Protein AF-A0AAI9GJ40-F1 (afdb_monomer)

Sequence (121 aa):
MARPLASLTIENFWNEDIKEMKYVCYQDTLPISSEIFYNIKQKQIIPNAHLFSLYTETNSFWKIKFTTVSGAHWFTPNRLKCDDFKEDNSQVTIGINGDAKTMYVAFPSSKSCSIQLVKSN

Foldseek 3Di:
DFFQKAFEKEFEQAPFWWQKKKKFKDFPHHTFDIDMDGGAGHGDIGTRPDIGGDDAPTFMWMWMWTAGPVGWIKIFPDTWTDGHHPVLSNYKYWYAHRVQQWIWIDRDPDDITIGHMDIDD

Structure (mmCIF, N/CA/C/O backbone):
data_AF-A0AAI9GJ40-F1
#
_entry.id   AF-A0AAI9GJ40-F1
#
loop_
_atom_site.group_PDB
_atom_site.id
_atom_site.type_symbol
_atom_site.label_atom_id
_atom_site.label_alt_id
_atom_site.label_comp_id
_atom_site.label_asym_id
_atom_site.label_entity_id
_atom_site.label_seq_id
_atom_site.pdbx_PDB_ins_code
_atom_site.Cartn_x
_atom_site.Cartn_y
_atom_site.Cartn_z
_atom_site.occupancy
_atom_site.B_iso_or_equiv
_atom_site.auth_seq_id
_atom_site.auth_comp_id
_atom_site.auth_asym_id
_atom_site.auth_atom_id
_atom_site.pdbx_PDB_model_num
ATOM 1 N N . MET A 1 1 ? 14.398 3.290 -23.123 1.00 51.28 1 MET A N 1
ATOM 2 C CA . MET A 1 1 ? 13.504 2.137 -22.869 1.00 51.28 1 MET A CA 1
ATOM 3 C C . MET A 1 1 ? 12.156 2.676 -22.411 1.00 51.28 1 MET A C 1
ATOM 5 O O . MET A 1 1 ? 12.146 3.575 -21.575 1.00 51.28 1 MET A O 1
ATOM 9 N N . ALA A 1 2 ? 11.051 2.218 -23.006 1.00 56.84 2 ALA A N 1
ATOM 10 C CA . ALA A 1 2 ? 9.702 2.621 -22.599 1.00 56.84 2 ALA A CA 1
ATOM 11 C C . ALA A 1 2 ? 9.389 2.071 -21.198 1.00 56.84 2 ALA A C 1
ATOM 13 O O . ALA A 1 2 ? 9.815 0.964 -20.870 1.00 56.84 2 ALA A O 1
ATOM 14 N N . ARG A 1 3 ? 8.691 2.850 -20.365 1.00 64.75 3 ARG A N 1
ATOM 15 C CA . ARG A 1 3 ? 8.237 2.390 -19.047 1.00 64.75 3 ARG A CA 1
ATOM 16 C C . ARG A 1 3 ? 7.026 1.473 -19.245 1.00 64.75 3 ARG A C 1
ATOM 18 O O . ARG A 1 3 ? 6.058 1.949 -19.842 1.00 64.75 3 ARG A O 1
ATOM 25 N N . PRO A 1 4 ? 7.047 0.209 -18.788 1.00 76.62 4 PRO A N 1
ATOM 26 C CA . PRO A 1 4 ? 5.837 -0.596 -18.795 1.00 76.62 4 PRO A CA 1
ATOM 27 C C . PRO A 1 4 ? 4.785 0.049 -17.882 1.00 76.62 4 PRO A C 1
ATOM 29 O O . PRO A 1 4 ? 5.104 0.736 -16.903 1.00 76.62 4 PRO A O 1
ATOM 32 N N . LEU A 1 5 ? 3.521 -0.105 -18.272 1.00 86.69 5 LEU A N 1
ATOM 33 C CA . LEU A 1 5 ? 2.390 0.410 -17.515 1.00 86.69 5 LEU A CA 1
ATOM 34 C C . LEU A 1 5 ? 2.078 -0.577 -16.391 1.00 86.69 5 LEU A C 1
ATOM 36 O O . LEU A 1 5 ? 1.682 -1.708 -16.658 1.00 86.69 5 LEU A O 1
ATOM 40 N N . ALA A 1 6 ? 2.264 -0.138 -15.153 1.00 89.69 6 ALA A N 1
ATOM 41 C CA . ALA A 1 6 ? 1.925 -0.887 -13.962 1.00 89.69 6 ALA A CA 1
ATOM 42 C C . ALA A 1 6 ? 0.492 -0.624 -13.512 1.00 89.69 6 ALA A C 1
ATOM 44 O O . ALA A 1 6 ? -0.001 0.502 -13.610 1.00 89.69 6 ALA A O 1
ATOM 45 N N . SER A 1 7 ? -0.143 -1.669 -12.984 1.00 93.38 7 SER A N 1
ATOM 46 C CA . SER A 1 7 ? -1.470 -1.617 -12.383 1.00 93.38 7 SER A CA 1
ATOM 47 C C . SER A 1 7 ? -1.396 -1.855 -10.884 1.00 93.38 7 SER A C 1
ATOM 49 O O . SER A 1 7 ? -0.869 -2.872 -10.430 1.00 93.38 7 SER A O 1
ATOM 51 N N . LEU A 1 8 ? -1.919 -0.897 -10.120 1.00 95.94 8 LEU A N 1
ATOM 52 C CA . LEU A 1 8 ? -1.947 -0.922 -8.666 1.00 95.94 8 LEU A CA 1
ATOM 53 C C . LEU A 1 8 ? -3.286 -1.444 -8.148 1.00 95.94 8 LEU A C 1
ATOM 55 O O . LEU A 1 8 ? -4.332 -0.871 -8.441 1.00 95.94 8 LEU A O 1
ATOM 59 N N . THR A 1 9 ? -3.238 -2.458 -7.295 1.00 97.75 9 THR A N 1
ATOM 60 C CA . THR A 1 9 ? -4.352 -2.920 -6.463 1.00 97.75 9 THR A CA 1
ATOM 61 C C . THR A 1 9 ? -4.190 -2.389 -5.042 1.00 97.75 9 THR A C 1
ATOM 63 O O . THR A 1 9 ? -3.083 -2.373 -4.502 1.00 97.75 9 THR A O 1
ATOM 66 N N . ILE A 1 10 ? -5.292 -1.954 -4.430 1.00 98.25 10 ILE A N 1
ATOM 67 C CA . ILE A 1 10 ? -5.323 -1.513 -3.032 1.00 98.25 10 ILE A CA 1
ATOM 68 C C . ILE A 1 10 ? -6.109 -2.501 -2.179 1.00 98.25 10 ILE A C 1
ATOM 70 O O . ILE A 1 10 ? -7.233 -2.851 -2.531 1.00 98.25 10 ILE A O 1
ATOM 74 N N . GLU A 1 11 ? -5.556 -2.882 -1.030 1.00 98.38 11 GLU A N 1
ATOM 75 C CA . GLU A 1 11 ? -6.204 -3.793 -0.085 1.00 98.38 11 GLU A CA 1
ATOM 76 C C . GLU A 1 11 ? -6.299 -3.183 1.314 1.00 98.38 11 GLU A C 1
ATOM 78 O O . GLU A 1 11 ? -5.301 -2.795 1.928 1.00 98.38 11 GLU A O 1
ATOM 83 N N . ASN A 1 12 ? -7.516 -3.124 1.852 1.00 98.44 12 ASN A N 1
ATOM 84 C CA . ASN A 1 12 ? -7.751 -2.689 3.220 1.00 98.44 12 ASN A CA 1
ATOM 85 C C . ASN A 1 12 ? -8.085 -3.882 4.122 1.00 98.44 12 ASN A C 1
ATOM 87 O O . ASN A 1 12 ? -9.253 -4.194 4.334 1.00 98.44 12 ASN A O 1
ATOM 91 N N . PHE A 1 13 ? -7.072 -4.500 4.727 1.00 98.19 13 PHE A N 1
ATOM 92 C CA . PHE A 1 13 ? -7.247 -5.430 5.850 1.00 98.19 13 PHE A CA 1
ATOM 93 C C . PHE A 1 13 ? -6.975 -4.748 7.194 1.00 98.19 13 PHE A C 1
ATOM 95 O O . PHE A 1 13 ? -6.551 -5.383 8.160 1.00 98.19 13 PHE A O 1
ATOM 102 N N . TRP A 1 14 ? -7.190 -3.434 7.264 1.00 97.69 14 TRP A N 1
ATOM 103 C CA . TRP A 1 14 ? -7.209 -2.719 8.526 1.00 97.69 14 TRP A CA 1
ATOM 104 C C . TRP A 1 14 ? -8.472 -3.065 9.318 1.00 97.69 14 TRP A C 1
ATOM 106 O O . TRP A 1 14 ? -9.490 -3.497 8.773 1.00 97.69 14 TRP A O 1
ATOM 116 N N . ASN A 1 15 ? -8.424 -2.844 10.627 1.00 96.81 15 ASN A N 1
ATOM 117 C CA . ASN A 1 15 ? -9.512 -3.221 11.530 1.00 96.81 15 ASN A CA 1
ATOM 118 C C . ASN A 1 15 ? -10.707 -2.240 11.503 1.00 96.81 15 ASN A C 1
ATOM 120 O O . ASN A 1 15 ? -11.593 -2.339 12.345 1.00 96.81 15 ASN A O 1
ATOM 124 N N . GLU A 1 16 ? -10.748 -1.325 10.528 1.00 97.62 16 GLU A N 1
ATOM 125 C CA . GLU A 1 16 ? -11.849 -0.394 10.256 1.00 97.62 16 GLU A CA 1
ATOM 126 C C . GLU A 1 16 ? -11.765 0.172 8.820 1.00 97.62 16 GLU A C 1
ATOM 128 O O . GLU A 1 16 ? -10.797 -0.062 8.088 1.00 97.62 16 GLU A O 1
ATOM 133 N N . ASP A 1 17 ? -12.786 0.931 8.417 1.00 98.44 17 ASP A N 1
ATOM 134 C CA . ASP A 1 17 ? -12.799 1.682 7.159 1.00 98.44 17 ASP A CA 1
ATOM 135 C C . ASP A 1 17 ? -11.689 2.751 7.130 1.00 98.44 17 ASP A C 1
ATOM 137 O O . ASP A 1 17 ? -11.401 3.432 8.124 1.00 98.44 17 ASP A O 1
ATOM 141 N N . ILE A 1 18 ? -11.111 2.964 5.949 1.00 98.50 18 ILE A N 1
ATOM 142 C CA . ILE A 1 18 ? -10.169 4.051 5.694 1.00 98.50 18 ILE A CA 1
ATOM 143 C C . ILE A 1 18 ? -10.901 5.212 5.034 1.00 98.50 18 ILE A C 1
ATOM 145 O O . ILE A 1 18 ? -11.467 5.083 3.947 1.00 98.50 18 ILE A O 1
ATOM 149 N N . LYS A 1 19 ? -10.851 6.378 5.680 1.00 98.44 19 LYS A N 1
ATOM 150 C CA . LYS A 1 19 ? -11.413 7.620 5.147 1.00 98.44 19 LYS A CA 1
ATOM 151 C C . LYS A 1 19 ? -10.619 8.095 3.933 1.00 98.44 19 LYS A C 1
ATOM 153 O O . LYS A 1 19 ? -11.205 8.417 2.903 1.00 98.44 19 LYS A O 1
ATOM 158 N N . GLU A 1 20 ? -9.296 8.113 4.056 1.00 98.31 20 GLU A N 1
ATOM 159 C CA . GLU A 1 20 ? -8.374 8.473 2.979 1.00 98.31 20 GLU A CA 1
ATOM 160 C C . GLU A 1 20 ? -7.039 7.736 3.123 1.00 98.31 20 GLU A C 1
ATOM 162 O O . GLU A 1 20 ? -6.533 7.570 4.232 1.00 98.31 20 GLU A O 1
ATOM 167 N N . MET A 1 21 ? -6.442 7.330 2.005 1.00 98.31 21 MET A N 1
ATOM 168 C CA . MET A 1 21 ? -5.088 6.791 1.937 1.00 98.31 21 MET A CA 1
ATOM 169 C C . MET A 1 21 ? -4.338 7.442 0.784 1.00 98.31 21 MET A C 1
ATOM 171 O O . MET A 1 21 ? -4.770 7.368 -0.361 1.00 98.31 21 MET A O 1
ATOM 175 N N . LYS A 1 22 ? -3.17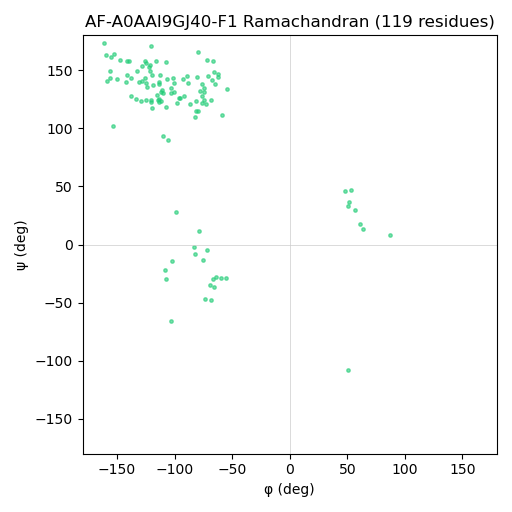4 8.020 1.074 1.00 98.31 22 LYS A N 1
ATOM 176 C CA . LYS A 1 22 ? -2.218 8.460 0.060 1.00 98.31 22 LYS A CA 1
ATOM 177 C C . LYS A 1 22 ? -1.079 7.464 -0.029 1.00 98.31 22 LYS A C 1
ATOM 179 O O . LYS A 1 22 ? -0.443 7.184 0.989 1.00 98.31 22 LYS A O 1
ATOM 184 N N . TYR A 1 23 ? -0.752 7.036 -1.242 1.00 97.50 23 TYR A N 1
ATOM 185 C CA . TYR A 1 23 ? 0.505 6.346 -1.512 1.00 97.50 23 TYR A CA 1
ATOM 186 C C . TYR A 1 23 ? 1.473 7.240 -2.290 1.00 97.50 23 TYR A C 1
ATOM 188 O O . TYR A 1 23 ? 1.074 8.193 -2.962 1.00 97.50 23 TYR A O 1
ATOM 196 N N . VAL A 1 24 ? 2.762 6.931 -2.182 1.00 97.62 24 VAL A N 1
ATOM 197 C CA . VAL A 1 24 ? 3.815 7.464 -3.046 1.00 97.62 24 VAL A CA 1
ATOM 198 C C . VAL A 1 24 ? 4.766 6.327 -3.403 1.00 97.62 24 VAL A C 1
ATOM 200 O O . VAL A 1 24 ? 5.272 5.639 -2.512 1.00 97.62 24 VAL A O 1
ATOM 203 N N . CYS A 1 25 ? 5.007 6.154 -4.698 1.00 95.19 25 CYS A N 1
ATOM 204 C CA . CYS A 1 25 ? 6.029 5.273 -5.244 1.00 95.19 25 CYS A CA 1
ATOM 205 C C . CYS A 1 25 ? 7.221 6.113 -5.717 1.00 95.19 25 CYS A C 1
ATOM 207 O O . CYS A 1 25 ? 7.055 7.143 -6.380 1.00 95.19 25 CYS A O 1
ATOM 209 N N . TYR A 1 26 ? 8.424 5.667 -5.377 1.00 94.12 26 TYR A N 1
ATOM 210 C CA . TYR A 1 26 ? 9.685 6.261 -5.794 1.00 94.12 26 TYR A CA 1
ATOM 211 C C . TYR A 1 26 ? 10.499 5.243 -6.580 1.00 94.12 26 TYR A C 1
ATOM 213 O O . TYR A 1 26 ? 10.505 4.065 -6.228 1.00 94.12 26 TYR A O 1
ATOM 221 N N . GLN A 1 27 ? 11.252 5.719 -7.566 1.00 91.06 27 GLN A N 1
ATOM 222 C CA . GLN A 1 27 ? 12.356 4.969 -8.154 1.00 91.06 27 GLN A CA 1
ATOM 223 C C . GLN A 1 27 ? 13.655 5.678 -7.825 1.00 91.06 27 GLN A C 1
ATOM 225 O O . GLN A 1 27 ? 13.799 6.880 -8.065 1.00 91.06 27 GLN A O 1
ATOM 230 N N . ASP A 1 28 ? 14.548 4.939 -7.177 1.00 89.25 28 ASP A N 1
ATOM 231 C CA . ASP A 1 28 ? 15.685 5.484 -6.452 1.00 89.25 28 ASP A CA 1
ATOM 232 C C . ASP A 1 28 ? 15.232 6.595 -5.484 1.00 89.25 28 ASP A C 1
ATOM 234 O O . ASP A 1 28 ? 14.583 6.340 -4.464 1.00 89.25 28 ASP A O 1
ATOM 238 N N . THR A 1 29 ? 15.535 7.854 -5.797 1.00 87.56 29 THR A N 1
ATOM 239 C CA . THR A 1 29 ? 15.167 9.007 -4.968 1.00 87.56 29 THR A CA 1
ATOM 240 C C . THR A 1 29 ? 13.962 9.783 -5.497 1.00 87.56 29 THR A C 1
ATOM 242 O O . THR A 1 29 ? 13.383 10.566 -4.736 1.00 87.56 29 THR A O 1
ATOM 245 N N . LEU A 1 30 ? 13.552 9.545 -6.747 1.00 90.62 30 LEU A N 1
ATOM 246 C CA . LEU A 1 30 ? 12.563 10.346 -7.465 1.00 90.62 30 LEU A CA 1
ATOM 247 C C . LEU A 1 30 ? 11.146 9.787 -7.275 1.00 90.62 30 LEU A C 1
ATOM 249 O O . LEU A 1 30 ? 10.930 8.603 -7.530 1.00 90.62 30 LEU A O 1
ATOM 253 N N . PRO A 1 31 ? 10.161 10.605 -6.856 1.00 93.88 31 PRO A N 1
ATOM 254 C CA . PRO A 1 31 ? 8.767 10.182 -6.848 1.00 93.88 31 PRO A CA 1
ATOM 255 C C . PRO A 1 31 ? 8.285 10.017 -8.292 1.00 93.88 31 PRO A C 1
ATOM 257 O O . PRO A 1 31 ? 8.371 10.950 -9.088 1.00 93.88 31 PRO A O 1
ATOM 260 N N . ILE A 1 32 ? 7.780 8.832 -8.623 1.00 93.12 32 ILE A N 1
ATOM 261 C CA . ILE A 1 32 ? 7.289 8.514 -9.971 1.00 93.12 32 ILE A CA 1
ATOM 262 C C . ILE A 1 32 ? 5.768 8.409 -10.040 1.00 93.12 32 ILE A C 1
ATOM 264 O O . ILE A 1 32 ? 5.206 8.553 -11.121 1.00 93.12 32 ILE A O 1
ATOM 268 N N . SER A 1 33 ? 5.110 8.160 -8.905 1.00 95.00 33 SER A N 1
ATOM 269 C CA . SER A 1 33 ? 3.656 8.081 -8.835 1.00 95.00 33 SER A CA 1
ATOM 270 C C . SER A 1 33 ? 3.132 8.366 -7.431 1.00 95.00 33 SER A C 1
ATOM 272 O O . SER A 1 33 ? 3.793 8.075 -6.429 1.00 95.00 33 SER A O 1
ATOM 274 N N . SER A 1 34 ? 1.933 8.934 -7.360 1.00 96.50 34 SER A N 1
ATOM 275 C CA . SER A 1 34 ? 1.184 9.122 -6.123 1.00 96.50 34 SER A CA 1
ATOM 276 C C . SER A 1 34 ? -0.296 9.295 -6.426 1.00 96.50 34 SER A C 1
ATOM 278 O O . SER A 1 34 ? -0.631 10.036 -7.344 1.00 96.50 34 SER A O 1
ATOM 280 N N . GLU A 1 35 ? -1.154 8.715 -5.596 1.00 97.69 35 GLU A N 1
ATOM 281 C CA . GLU A 1 35 ? -2.608 8.893 -5.668 1.00 97.69 35 GLU A CA 1
ATOM 282 C C . GLU A 1 35 ? -3.196 8.970 -4.260 1.00 97.69 35 GLU A C 1
ATOM 284 O O . GLU A 1 35 ? -2.581 8.488 -3.295 1.00 97.69 35 GLU A O 1
ATOM 289 N N . ILE A 1 36 ? -4.385 9.564 -4.151 1.00 98.12 36 ILE A N 1
ATOM 290 C CA . ILE A 1 36 ? -5.204 9.527 -2.940 1.00 98.12 36 ILE A CA 1
ATOM 291 C C . ILE A 1 36 ? -6.478 8.729 -3.216 1.00 98.12 36 ILE A C 1
ATOM 293 O O . ILE A 1 36 ? -7.251 9.044 -4.114 1.00 98.12 36 ILE A O 1
ATOM 297 N N . PHE A 1 37 ? -6.716 7.719 -2.389 1.00 98.12 37 PHE A N 1
ATOM 298 C CA . PHE A 1 37 ? -7.920 6.900 -2.408 1.00 98.12 37 PHE A CA 1
ATOM 299 C C . PHE A 1 37 ? -8.801 7.251 -1.215 1.00 98.12 37 PHE A C 1
ATOM 301 O O . PHE A 1 37 ? -8.291 7.488 -0.120 1.00 98.12 37 PHE A O 1
ATOM 308 N N . TYR A 1 38 ? -10.117 7.250 -1.410 1.00 98.19 38 TYR A N 1
ATOM 309 C CA . TYR A 1 38 ? -11.093 7.639 -0.392 1.00 98.19 38 TYR A CA 1
ATOM 310 C C . TYR A 1 38 ? -12.078 6.510 -0.105 1.00 98.19 38 TYR A C 1
ATOM 31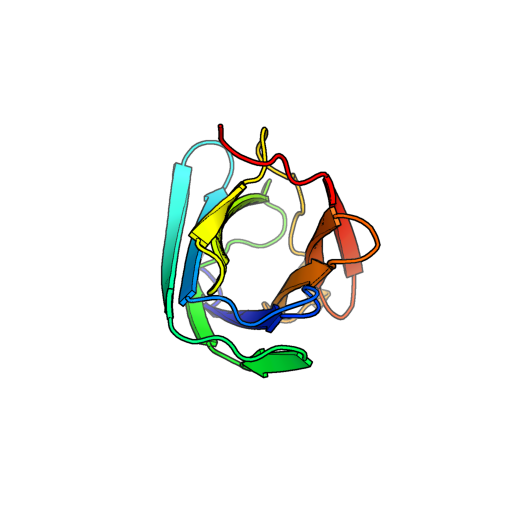2 O O . TYR A 1 38 ? -12.397 5.725 -0.995 1.00 98.19 38 TYR A O 1
ATOM 320 N N . ASN A 1 39 ? -12.613 6.491 1.117 1.00 97.94 39 ASN A N 1
ATOM 321 C CA . ASN A 1 39 ? -13.718 5.619 1.531 1.00 97.94 39 ASN A CA 1
ATOM 322 C C . ASN A 1 39 ? -13.473 4.124 1.250 1.00 97.94 39 ASN A C 1
ATOM 324 O O . ASN A 1 39 ? -14.348 3.432 0.727 1.00 97.94 39 ASN A O 1
ATOM 328 N N . ILE A 1 40 ? -12.287 3.627 1.604 1.00 98.38 40 ILE A N 1
ATOM 329 C CA . ILE A 1 40 ? -11.898 2.231 1.388 1.00 98.38 40 ILE A CA 1
ATOM 330 C C . ILE A 1 40 ? -12.466 1.392 2.532 1.00 98.38 40 ILE A C 1
ATOM 332 O O . ILE A 1 40 ? -12.028 1.504 3.679 1.00 98.38 40 ILE A O 1
ATOM 336 N N . LYS A 1 41 ? -13.456 0.557 2.234 1.00 98.50 41 LYS A N 1
ATOM 337 C CA . LYS A 1 41 ? -14.151 -0.267 3.225 1.00 98.50 41 LYS A CA 1
ATOM 338 C C . LYS A 1 41 ? -13.232 -1.308 3.841 1.00 98.50 41 LYS A C 1
ATOM 340 O O . LYS A 1 41 ? -12.299 -1.786 3.197 1.00 98.50 41 LYS A O 1
ATOM 345 N N . GLN A 1 42 ? -13.482 -1.655 5.098 1.00 98.19 42 GLN A N 1
ATOM 346 C CA . GLN A 1 42 ? -12.810 -2.779 5.736 1.00 98.19 42 GLN A CA 1
ATOM 347 C C . GLN A 1 42 ? -12.990 -4.046 4.883 1.00 98.19 42 GLN A C 1
ATOM 349 O O . GLN A 1 42 ? -14.097 -4.352 4.440 1.00 98.19 42 GLN A O 1
ATOM 354 N N . LYS A 1 43 ? -11.896 -4.787 4.670 1.00 97.88 43 LYS A N 1
ATOM 355 C CA . LYS A 1 43 ? -11.784 -5.971 3.795 1.00 97.88 43 LYS A CA 1
ATOM 356 C C . LYS A 1 43 ? -12.027 -5.693 2.305 1.00 97.88 43 LYS A C 1
ATOM 358 O O . LYS A 1 43 ? -12.203 -6.635 1.536 1.00 97.88 43 LYS A O 1
ATOM 363 N N . GLN A 1 44 ? -12.038 -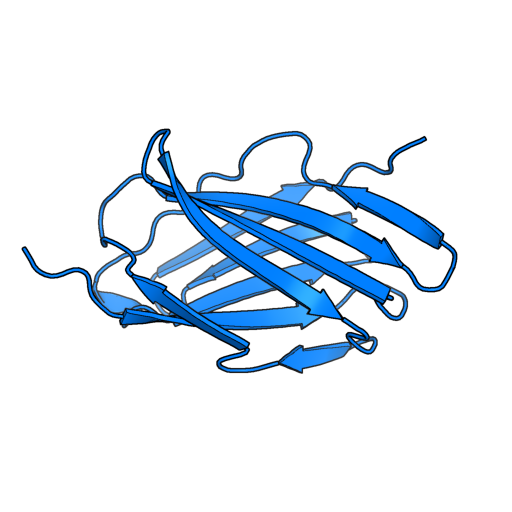4.431 1.877 1.00 98.31 44 GLN A N 1
ATOM 364 C CA . GLN A 1 44 ? -12.162 -4.094 0.462 1.00 98.31 44 GLN A CA 1
ATOM 365 C C . GLN A 1 44 ? -10.845 -4.318 -0.279 1.00 98.31 44 GLN A C 1
ATOM 367 O O . GLN A 1 44 ? -9.777 -3.920 0.189 1.00 98.31 44 GLN A O 1
ATOM 372 N N . ILE A 1 45 ? -10.968 -4.881 -1.478 1.00 98.19 45 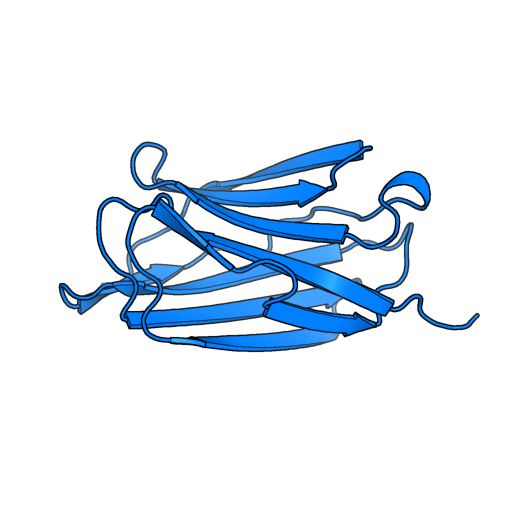ILE A N 1
ATOM 373 C CA . ILE A 1 45 ? -9.916 -4.968 -2.488 1.00 98.19 45 ILE A CA 1
ATOM 374 C C . ILE A 1 45 ? -10.369 -4.113 -3.674 1.00 98.19 45 ILE A C 1
ATOM 376 O O . ILE A 1 45 ? -11.468 -4.306 -4.196 1.00 98.19 45 ILE A O 1
ATOM 380 N N . ILE A 1 46 ? -9.547 -3.147 -4.078 1.00 97.75 46 ILE A N 1
ATOM 381 C CA . ILE A 1 46 ? -9.782 -2.278 -5.236 1.00 97.75 46 ILE A CA 1
ATOM 382 C C . ILE A 1 46 ? -8.768 -2.673 -6.315 1.00 97.75 46 ILE A C 1
ATOM 384 O O . ILE A 1 46 ? -7.633 -2.189 -6.284 1.00 97.75 46 ILE A O 1
ATOM 388 N N . PRO A 1 47 ? -9.130 -3.573 -7.243 1.00 96.56 47 PRO A N 1
ATOM 389 C CA . PRO A 1 47 ? -8.238 -3.970 -8.324 1.00 96.56 47 PRO A CA 1
ATOM 390 C C . PRO A 1 47 ? -8.073 -2.830 -9.330 1.00 96.56 47 PRO A C 1
ATOM 392 O O . PRO A 1 47 ? -9.029 -2.108 -9.612 1.00 96.56 47 PRO A O 1
ATOM 395 N N . ASN A 1 48 ? -6.878 -2.700 -9.912 1.00 94.81 48 ASN A N 1
ATOM 396 C CA . ASN A 1 48 ? -6.566 -1.684 -10.929 1.00 94.81 48 ASN A CA 1
ATOM 397 C C . ASN A 1 48 ? -6.952 -0.252 -10.506 1.00 94.81 48 ASN A C 1
ATOM 399 O O . ASN A 1 48 ? -7.414 0.550 -11.316 1.00 94.81 48 ASN A O 1
ATOM 403 N N . ALA A 1 49 ? -6.777 0.063 -9.222 1.00 96.12 49 ALA A N 1
ATOM 404 C CA . ALA A 1 49 ? -7.116 1.345 -8.622 1.00 96.12 49 ALA A CA 1
ATOM 405 C C . ALA A 1 49 ? -6.361 2.519 -9.264 1.00 96.12 49 ALA A C 1
ATOM 407 O O . ALA A 1 49 ? -6.853 3.645 -9.254 1.00 96.12 49 ALA A O 1
ATOM 408 N N . HIS A 1 50 ? -5.162 2.274 -9.800 1.00 95.88 50 HIS A N 1
ATOM 409 C CA . HIS A 1 50 ? -4.361 3.294 -10.467 1.00 95.88 50 HIS A CA 1
ATOM 410 C C . HIS A 1 50 ? -3.376 2.674 -11.467 1.00 95.88 50 HIS A C 1
ATOM 412 O O . HIS A 1 50 ? -2.791 1.624 -11.198 1.00 95.88 50 HIS A O 1
ATOM 418 N N . LEU A 1 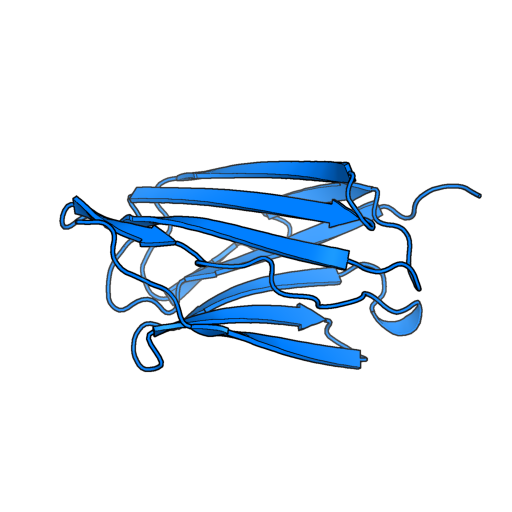51 ? -3.163 3.351 -12.599 1.00 94.00 51 LEU A N 1
ATOM 419 C CA . LEU A 1 51 ? -2.200 2.966 -13.632 1.00 94.00 51 LEU A CA 1
ATOM 420 C C . LEU A 1 51 ? -1.055 3.977 -13.677 1.00 94.00 51 LEU A C 1
ATOM 422 O O . LEU A 1 51 ? -1.297 5.180 -13.746 1.00 94.00 51 LEU A O 1
ATOM 426 N N . PHE A 1 52 ? 0.189 3.506 -13.671 1.00 92.75 52 PHE A N 1
ATOM 427 C CA . PHE A 1 52 ? 1.360 4.384 -13.691 1.00 92.75 52 PHE A CA 1
ATOM 428 C C . PHE A 1 52 ? 2.567 3.706 -14.326 1.00 92.75 52 PHE A C 1
ATOM 430 O O . PHE A 1 52 ? 2.612 2.498 -14.507 1.00 92.75 52 PHE A O 1
ATOM 437 N N . SER A 1 53 ? 3.565 4.493 -14.702 1.00 89.12 53 SER A N 1
ATOM 438 C CA . SER A 1 53 ? 4.777 3.980 -15.331 1.00 89.12 53 SER A CA 1
ATOM 439 C C . SER A 1 53 ? 5.822 3.558 -14.295 1.00 89.12 53 SER A C 1
ATOM 441 O O . SER A 1 53 ? 6.293 4.410 -13.542 1.00 89.12 53 SER A O 1
ATOM 443 N N . LEU A 1 54 ? 6.240 2.289 -14.312 1.00 83.75 54 LEU A N 1
ATOM 444 C CA . LEU A 1 54 ? 7.214 1.715 -13.373 1.00 83.75 54 LEU A CA 1
ATOM 445 C C . LEU A 1 54 ? 8.325 0.983 -14.140 1.00 83.75 54 LEU A C 1
ATOM 447 O O . LEU A 1 54 ? 8.042 0.093 -14.931 1.00 83.75 54 LEU A O 1
ATOM 451 N N . TYR A 1 55 ? 9.596 1.343 -13.939 1.00 79.88 55 TYR A N 1
ATOM 452 C CA . TYR A 1 55 ? 10.708 0.528 -14.459 1.00 79.88 55 TYR A CA 1
ATOM 453 C C . TYR A 1 55 ? 10.932 -0.728 -13.606 1.00 79.88 55 TYR A C 1
ATOM 455 O O . TYR A 1 55 ? 11.144 -0.628 -12.400 1.00 79.88 55 TYR A O 1
ATOM 463 N N . THR A 1 56 ? 10.974 -1.892 -14.249 1.00 77.62 56 THR A N 1
ATOM 464 C CA . THR A 1 56 ? 11.419 -3.148 -13.628 1.00 77.62 56 THR A CA 1
ATOM 465 C C . THR A 1 56 ? 12.907 -3.087 -13.278 1.00 77.62 56 THR A C 1
ATOM 467 O O . THR A 1 56 ? 13.653 -2.327 -13.901 1.00 77.62 56 THR A O 1
ATOM 470 N N . GLU A 1 57 ? 13.360 -3.918 -12.334 1.00 73.50 57 GLU A N 1
ATOM 471 C CA . GLU A 1 57 ? 14.791 -4.084 -11.994 1.00 73.50 57 GLU A CA 1
ATOM 472 C C . GLU A 1 57 ? 15.472 -2.790 -11.492 1.00 73.50 57 GLU A C 1
ATOM 474 O O . GLU A 1 57 ? 16.695 -2.680 -11.457 1.00 73.50 57 GLU A O 1
ATOM 479 N N . THR A 1 58 ? 14.675 -1.802 -11.075 1.00 79.62 58 THR A N 1
ATOM 480 C CA . THR A 1 58 ? 15.126 -0.538 -10.476 1.00 79.62 58 THR A CA 1
ATOM 481 C C . THR A 1 58 ? 14.694 -0.491 -9.014 1.00 79.62 58 THR A C 1
ATOM 483 O O . THR A 1 58 ? 13.614 -0.989 -8.678 1.00 79.62 58 THR A O 1
ATOM 486 N N . ASN A 1 59 ? 15.501 0.129 -8.142 1.00 88.56 59 ASN A N 1
ATOM 487 C CA . ASN A 1 59 ? 15.152 0.245 -6.727 1.00 88.56 59 ASN A CA 1
ATOM 488 C C . ASN A 1 59 ? 13.826 0.992 -6.582 1.00 88.56 59 ASN A C 1
ATOM 490 O O . ASN A 1 59 ? 13.756 2.193 -6.853 1.00 88.56 59 ASN A O 1
ATOM 494 N N . SER A 1 60 ? 12.790 0.289 -6.144 1.00 91.56 60 SER A N 1
ATOM 495 C CA . SER A 1 60 ? 11.456 0.852 -5.992 1.00 91.56 60 SER A CA 1
ATOM 496 C C . SER A 1 60 ? 11.134 0.966 -4.516 1.00 91.56 60 SER A C 1
ATOM 498 O O . SER A 1 60 ? 11.327 0.035 -3.731 1.00 91.56 60 SER A O 1
ATOM 500 N N . PHE A 1 61 ? 10.667 2.143 -4.124 1.00 95.31 61 PHE A N 1
ATOM 501 C CA . PHE A 1 61 ? 10.366 2.441 -2.740 1.00 95.31 61 PHE A CA 1
ATOM 502 C C . PHE A 1 61 ? 8.946 2.941 -2.577 1.00 95.31 61 PHE A C 1
ATOM 504 O O . PHE A 1 61 ? 8.450 3.734 -3.372 1.00 95.31 61 PHE A O 1
ATOM 511 N N . TRP A 1 62 ? 8.324 2.542 -1.479 1.00 96.06 62 TRP A N 1
ATOM 512 C CA . TRP A 1 62 ? 6.905 2.743 -1.259 1.00 96.06 62 TRP A CA 1
ATOM 513 C C . TRP A 1 62 ? 6.664 3.400 0.087 1.00 96.06 62 TRP A C 1
ATOM 515 O O . TRP A 1 62 ? 7.334 3.114 1.084 1.00 96.06 62 TRP A O 1
ATOM 525 N N . LYS A 1 63 ? 5.705 4.318 0.109 1.00 97.69 63 LYS A N 1
ATOM 526 C CA . LYS A 1 63 ? 5.290 5.023 1.314 1.00 97.69 63 LYS A CA 1
ATOM 527 C C . LYS A 1 63 ? 3.790 5.222 1.289 1.00 97.69 63 LYS A C 1
ATOM 529 O O . LYS A 1 63 ? 3.243 5.589 0.252 1.00 97.69 63 LYS A O 1
ATOM 534 N N . ILE A 1 64 ? 3.152 5.051 2.441 1.00 98.19 64 ILE A N 1
ATOM 535 C CA . ILE A 1 64 ? 1.753 5.433 2.622 1.00 98.19 64 ILE A CA 1
ATOM 536 C C . ILE A 1 64 ? 1.574 6.357 3.819 1.00 98.19 64 ILE A C 1
ATOM 538 O O . ILE A 1 64 ? 2.380 6.373 4.755 1.00 98.19 64 ILE A O 1
ATOM 542 N N . LYS A 1 65 ? 0.476 7.102 3.780 1.00 98.31 65 LYS A N 1
ATOM 543 C CA . LYS A 1 65 ? -0.183 7.684 4.946 1.00 98.31 65 LYS A CA 1
ATOM 544 C C . LYS A 1 65 ? -1.689 7.506 4.788 1.00 98.31 65 LYS A C 1
ATOM 546 O O . LYS A 1 65 ? -2.188 7.616 3.669 1.00 98.31 65 LYS A O 1
ATOM 551 N N . PHE A 1 66 ? -2.406 7.252 5.869 1.00 98.50 66 PHE A N 1
ATOM 552 C CA . PHE A 1 66 ? -3.855 7.121 5.827 1.00 98.50 66 PHE A CA 1
ATOM 553 C C . PHE A 1 66 ? -4.519 7.613 7.105 1.00 98.50 66 PHE A C 1
ATOM 555 O O . PHE A 1 66 ? -3.895 7.693 8.164 1.00 98.50 66 PHE A O 1
ATOM 562 N N . THR A 1 67 ? -5.799 7.933 6.971 1.00 98.56 67 THR A N 1
ATOM 563 C CA . THR A 1 67 ? -6.680 8.372 8.047 1.00 98.56 67 THR A CA 1
ATOM 564 C C . THR A 1 67 ? -7.841 7.393 8.126 1.00 98.56 67 THR A C 1
ATOM 566 O O . THR A 1 67 ? -8.528 7.160 7.129 1.00 98.56 67 THR A O 1
ATOM 569 N N . THR A 1 68 ? -8.066 6.804 9.293 1.00 98.19 68 THR A N 1
ATOM 570 C CA . THR A 1 68 ? -9.199 5.904 9.515 1.00 98.19 68 THR A CA 1
ATOM 571 C C . THR A 1 68 ? -10.492 6.680 9.767 1.00 98.19 68 THR A C 1
ATOM 573 O O . THR A 1 68 ? -10.467 7.888 10.018 1.00 98.19 68 THR A O 1
ATOM 576 N N . VAL A 1 69 ? -11.644 6.009 9.699 1.00 97.62 69 VAL A N 1
ATOM 577 C CA . VAL A 1 69 ? -12.939 6.651 9.998 1.00 97.62 69 VAL A CA 1
ATOM 578 C C . VAL A 1 69 ? -13.061 7.113 11.451 1.00 97.62 69 VAL A C 1
ATOM 580 O O . VAL A 1 69 ? -13.722 8.120 11.698 1.00 97.62 69 VAL A O 1
ATOM 583 N N . SER A 1 70 ? -12.371 6.461 12.393 1.00 96.94 70 SER A N 1
ATOM 584 C CA . SER A 1 70 ? -12.247 6.933 13.781 1.00 96.94 70 SER A CA 1
ATOM 585 C C . SER A 1 70 ? -11.341 8.164 13.946 1.00 96.94 70 SER A C 1
ATOM 587 O O . SER A 1 70 ? -11.244 8.718 15.040 1.00 96.94 70 SER A O 1
ATOM 589 N N . GLY A 1 71 ? -10.686 8.614 12.871 1.00 97.38 71 GLY A N 1
ATOM 590 C CA . GLY A 1 71 ? -9.781 9.764 12.865 1.00 97.38 71 GLY A CA 1
ATOM 591 C C . GLY A 1 71 ? -8.336 9.426 13.232 1.00 97.38 71 GLY A C 1
ATOM 592 O O . GLY A 1 71 ? -7.526 10.335 13.391 1.00 97.38 71 GLY A O 1
ATOM 593 N N . ALA A 1 72 ? -7.972 8.146 13.363 1.00 97.12 72 ALA A N 1
ATOM 594 C CA . ALA A 1 72 ? -6.587 7.770 13.616 1.00 97.12 72 ALA A CA 1
ATOM 595 C C . ALA A 1 72 ? -5.735 7.934 12.350 1.00 97.12 72 ALA A C 1
ATOM 597 O O . ALA A 1 72 ? -6.074 7.427 11.280 1.00 97.12 72 ALA A O 1
ATOM 598 N N . HIS A 1 73 ? -4.591 8.598 12.490 1.00 97.94 73 HIS A N 1
ATOM 599 C CA . HIS A 1 73 ? -3.636 8.799 11.406 1.00 97.94 73 HIS A CA 1
ATOM 600 C C . HIS A 1 73 ? -2.476 7.812 11.513 1.00 97.94 73 HIS A C 1
ATOM 602 O O . HIS A 1 73 ? -1.857 7.687 12.570 1.00 97.94 73 HIS A O 1
ATOM 608 N N . TRP A 1 74 ? -2.151 7.149 10.409 1.00 98.25 74 TRP A N 1
ATOM 609 C CA . TRP A 1 74 ? -1.089 6.149 10.326 1.00 98.25 74 TRP A CA 1
ATOM 610 C C . TRP A 1 74 ? -0.212 6.393 9.105 1.00 98.25 74 TRP A C 1
ATOM 612 O O . TRP A 1 74 ? -0.672 6.898 8.080 1.00 98.25 74 TRP A O 1
ATOM 622 N N . PHE A 1 75 ? 1.067 6.040 9.197 1.00 98.19 75 PHE A N 1
ATOM 623 C CA . PHE A 1 75 ? 2.020 6.232 8.108 1.00 98.19 75 PHE A CA 1
ATOM 624 C C . PHE A 1 75 ? 3.191 5.255 8.194 1.00 98.19 75 PHE A C 1
ATOM 626 O O . PHE A 1 75 ? 3.479 4.701 9.256 1.00 98.19 75 PHE A O 1
ATOM 633 N N . THR A 1 76 ? 3.903 5.066 7.079 1.00 97.56 76 THR A N 1
ATOM 634 C CA . THR A 1 76 ? 5.192 4.362 7.111 1.00 97.56 76 THR A CA 1
ATOM 635 C C . THR A 1 76 ? 6.295 5.336 7.547 1.00 97.56 76 THR A C 1
ATOM 637 O O . THR A 1 76 ? 6.474 6.387 6.911 1.00 97.56 76 THR A O 1
ATOM 640 N N . PRO A 1 77 ? 7.058 5.032 8.617 1.00 95.75 77 PRO A N 1
ATOM 641 C CA . PRO A 1 77 ? 8.073 5.947 9.142 1.00 95.75 77 PRO A CA 1
ATOM 642 C C . PRO A 1 77 ? 9.213 6.151 8.140 1.00 95.75 77 PRO A C 1
ATOM 644 O O . PRO A 1 77 ? 9.691 7.267 7.951 1.00 95.75 77 PRO A O 1
ATOM 647 N N . ASN A 1 78 ? 9.566 5.081 7.426 1.00 94.88 78 ASN A N 1
ATOM 648 C CA . ASN A 1 78 ? 10.565 5.064 6.369 1.00 94.88 78 ASN A CA 1
ATOM 649 C C . ASN A 1 78 ? 9.947 4.619 5.037 1.00 94.88 78 ASN A C 1
ATOM 651 O O . ASN A 1 78 ? 8.793 4.187 4.963 1.00 94.88 78 ASN A O 1
ATOM 655 N N . ARG A 1 79 ? 10.735 4.751 3.969 1.00 94.81 79 ARG A N 1
ATOM 656 C CA . ARG A 1 79 ? 10.421 4.201 2.651 1.00 94.81 79 ARG A CA 1
ATOM 657 C C . ARG A 1 79 ? 10.642 2.683 2.673 1.00 94.81 79 ARG A C 1
ATOM 659 O O . ARG A 1 79 ? 11.740 2.242 3.001 1.00 94.81 79 ARG A O 1
ATOM 666 N N . LEU A 1 80 ? 9.628 1.900 2.314 1.00 95.75 80 LEU A N 1
ATOM 667 C CA . LEU A 1 80 ? 9.758 0.453 2.148 1.00 95.75 80 LEU A CA 1
ATOM 668 C C . LEU A 1 80 ? 10.391 0.162 0.788 1.00 95.75 80 LEU A C 1
ATOM 670 O O . LEU A 1 80 ? 9.770 0.445 -0.233 1.00 95.75 80 LEU A O 1
ATOM 674 N N . LYS A 1 81 ? 11.599 -0.404 0.761 1.00 94.62 81 LYS A N 1
ATOM 675 C CA . LYS A 1 81 ? 12.189 -0.920 -0.480 1.00 94.62 81 LYS A CA 1
ATOM 676 C C . LYS A 1 81 ? 11.470 -2.210 -0.885 1.00 94.62 81 LYS A C 1
ATOM 678 O O . LYS A 1 81 ? 11.472 -3.166 -0.114 1.00 94.62 81 LYS A O 1
ATOM 683 N N . CYS A 1 82 ? 10.871 -2.234 -2.072 1.00 91.69 82 CYS A N 1
ATOM 684 C CA . CYS A 1 82 ? 10.284 -3.432 -2.663 1.00 91.69 82 CYS A CA 1
ATOM 685 C C . CYS A 1 82 ? 10.285 -3.315 -4.191 1.00 91.69 82 CYS A C 1
ATOM 687 O O . CYS A 1 82 ? 9.478 -2.583 -4.763 1.00 91.69 82 CYS A O 1
ATOM 689 N N . ASP A 1 83 ? 11.232 -4.000 -4.828 1.00 86.56 83 ASP A N 1
ATOM 690 C CA . ASP A 1 83 ? 11.509 -3.844 -6.263 1.00 86.56 83 ASP A CA 1
ATOM 691 C C . ASP A 1 83 ? 10.654 -4.776 -7.128 1.00 86.56 83 ASP A C 1
ATOM 693 O O . ASP A 1 83 ? 10.519 -5.945 -6.788 1.00 86.56 83 ASP A O 1
ATOM 697 N N . ASP A 1 84 ? 10.152 -4.277 -8.253 1.00 76.00 84 ASP A N 1
ATOM 698 C CA . ASP A 1 84 ? 9.406 -5.058 -9.248 1.00 76.00 84 ASP A CA 1
ATOM 699 C C . ASP A 1 84 ? 10.351 -5.844 -10.178 1.00 76.00 84 ASP A C 1
ATOM 701 O O . ASP A 1 84 ? 11.418 -5.335 -10.562 1.00 76.00 84 ASP A O 1
ATOM 705 N N . PHE A 1 85 ? 9.956 -7.052 -10.585 1.00 74.31 85 PHE A N 1
ATOM 706 C CA . PHE A 1 85 ? 10.679 -7.868 -11.563 1.00 74.31 85 PHE A CA 1
ATOM 707 C C . PHE A 1 85 ? 9.839 -8.088 -12.826 1.00 74.31 85 PHE A C 1
ATOM 709 O O . PHE A 1 85 ? 8.617 -8.004 -12.821 1.00 74.31 85 PHE A O 1
ATOM 716 N N . LYS A 1 86 ? 10.493 -8.395 -13.955 1.00 71.69 86 LYS A N 1
ATOM 717 C CA . LYS A 1 86 ? 9.804 -8.551 -15.253 1.00 71.69 86 LYS A CA 1
ATOM 718 C C . LYS A 1 86 ? 8.666 -9.582 -15.238 1.00 71.69 86 LYS A C 1
ATOM 720 O O . LYS A 1 86 ? 7.715 -9.445 -15.998 1.00 71.69 86 LYS A O 1
ATOM 725 N N . GLU A 1 87 ? 8.764 -10.594 -14.384 1.00 74.25 87 GLU A N 1
ATOM 726 C CA . GLU A 1 87 ? 7.822 -11.717 -14.272 1.00 74.25 87 GLU A CA 1
ATOM 727 C C . GLU A 1 87 ? 6.498 -11.350 -13.582 1.00 74.25 87 GLU A C 1
ATOM 729 O O . GLU A 1 87 ? 5.524 -12.101 -13.655 1.00 74.25 87 GLU A O 1
ATOM 734 N N . ASP A 1 88 ? 6.436 -10.189 -12.933 1.00 73.38 88 ASP A N 1
ATOM 735 C CA . ASP A 1 88 ? 5.254 -9.716 -12.209 1.00 73.38 88 ASP A CA 1
ATOM 736 C C . ASP A 1 88 ? 4.225 -9.035 -13.125 1.00 73.38 88 ASP A C 1
ATOM 738 O O . ASP A 1 88 ? 3.154 -8.623 -12.676 1.00 73.38 88 ASP A O 1
ATOM 742 N N . ASN A 1 89 ? 4.535 -8.919 -14.425 1.00 77.12 89 ASN A N 1
ATOM 743 C CA . ASN A 1 89 ? 3.691 -8.288 -15.445 1.00 77.12 89 ASN A CA 1
ATOM 744 C C . ASN A 1 89 ? 3.197 -6.891 -15.030 1.00 77.12 89 ASN A C 1
ATOM 746 O O . ASN A 1 89 ? 2.084 -6.484 -15.371 1.00 77.12 89 ASN A O 1
ATOM 750 N N . SER A 1 90 ? 4.030 -6.177 -14.265 1.00 80.25 90 SER A N 1
ATOM 751 C CA . SER A 1 90 ? 3.751 -4.845 -13.734 1.00 80.25 90 SER A CA 1
ATOM 752 C C . SER A 1 90 ? 2.466 -4.774 -12.890 1.00 80.25 90 SER A C 1
ATOM 754 O O . SER A 1 90 ? 1.809 -3.737 -12.824 1.00 80.25 90 SER A O 1
ATOM 756 N N . GLN A 1 91 ? 2.088 -5.866 -12.225 1.00 90.06 91 GLN A N 1
ATOM 757 C CA . GLN A 1 91 ? 0.999 -5.874 -11.251 1.00 90.06 91 GLN A CA 1
ATOM 758 C C . GLN A 1 91 ? 1.564 -5.693 -9.848 1.00 90.06 91 GLN A C 1
ATOM 760 O O . GLN A 1 91 ? 2.423 -6.452 -9.409 1.00 90.06 91 GLN A O 1
ATOM 765 N N . VAL A 1 92 ? 1.052 -4.705 -9.123 1.00 93.56 92 VAL A N 1
ATOM 766 C CA . VAL A 1 92 ? 1.492 -4.412 -7.760 1.00 93.56 92 VAL A CA 1
ATOM 767 C C . VAL A 1 92 ? 0.294 -4.274 -6.841 1.00 93.56 92 VAL A C 1
ATOM 769 O O . VAL A 1 92 ? -0.716 -3.673 -7.194 1.00 93.56 92 VAL A O 1
ATOM 772 N N . THR A 1 93 ? 0.417 -4.806 -5.633 1.00 96.81 93 THR A N 1
ATOM 773 C CA . THR A 1 93 ? -0.581 -4.657 -4.577 1.00 96.81 93 THR A CA 1
ATOM 774 C C . THR A 1 93 ? 0.015 -3.871 -3.424 1.00 96.81 93 THR A C 1
ATOM 776 O O . THR A 1 93 ? 1.084 -4.225 -2.932 1.00 96.81 93 THR A O 1
ATOM 779 N N . ILE A 1 94 ? -0.674 -2.819 -2.979 1.00 97.75 94 ILE A N 1
ATOM 780 C CA . ILE A 1 94 ? -0.409 -2.157 -1.700 1.00 97.75 94 ILE A CA 1
ATOM 781 C C . ILE A 1 94 ? -1.543 -2.516 -0.753 1.00 97.75 94 ILE A C 1
ATOM 783 O O . ILE A 1 94 ? -2.695 -2.146 -0.987 1.00 97.75 94 ILE A O 1
ATOM 787 N N . GLY A 1 95 ? -1.201 -3.182 0.343 1.00 97.56 95 GLY A N 1
ATOM 788 C CA . GLY A 1 95 ? -2.159 -3.536 1.376 1.00 97.56 95 GLY A CA 1
ATOM 789 C C . GLY A 1 95 ? -1.758 -3.033 2.754 1.00 97.56 95 GLY A C 1
ATOM 790 O O . GLY A 1 95 ? -0.582 -2.801 3.045 1.00 97.56 95 GLY A O 1
ATOM 791 N N . ILE A 1 96 ? -2.755 -2.872 3.618 1.00 98.19 96 ILE A N 1
ATOM 792 C CA . ILE A 1 96 ? -2.570 -2.599 5.047 1.00 98.19 96 ILE A CA 1
ATOM 793 C C . ILE A 1 96 ? -3.194 -3.717 5.878 1.00 98.19 96 ILE A C 1
ATOM 795 O O . ILE A 1 96 ? -4.289 -4.177 5.571 1.00 98.19 96 ILE A O 1
ATOM 799 N N . ASN A 1 97 ? -2.499 -4.153 6.929 1.00 97.75 97 ASN A N 1
ATOM 800 C CA . ASN A 1 97 ? -2.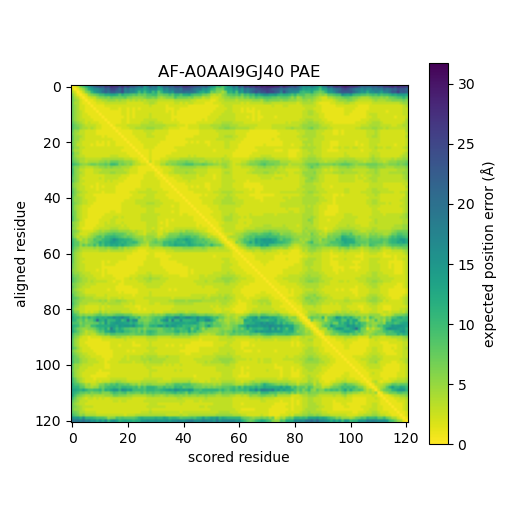929 -5.214 7.840 1.00 97.75 97 ASN A CA 1
ATOM 801 C C . ASN A 1 97 ? -3.049 -4.660 9.268 1.00 97.75 97 ASN A C 1
ATOM 803 O O . ASN A 1 97 ? -2.054 -4.215 9.849 1.00 97.75 97 ASN A O 1
ATOM 807 N N . GLY A 1 98 ? -4.267 -4.688 9.817 1.00 95.88 98 GLY A N 1
ATOM 808 C CA . GLY A 1 98 ? -4.591 -4.144 11.137 1.00 95.88 98 GLY A CA 1
ATOM 809 C C . GLY A 1 98 ? -3.995 -4.927 12.306 1.00 95.88 98 GLY A C 1
ATOM 810 O O . GLY A 1 98 ? -3.577 -4.317 13.291 1.00 95.88 98 GLY A O 1
ATOM 811 N N . ASP A 1 99 ? -3.895 -6.250 12.183 1.00 95.44 99 ASP A N 1
ATOM 812 C CA . ASP A 1 99 ? -3.412 -7.131 13.252 1.00 95.44 99 ASP A CA 1
ATOM 813 C C . ASP A 1 99 ? -1.900 -7.003 13.433 1.00 95.44 99 ASP A C 1
ATOM 815 O O . ASP A 1 99 ? -1.400 -6.809 14.541 1.00 95.44 99 ASP A O 1
ATOM 819 N N . ALA A 1 100 ? -1.167 -7.030 12.319 1.00 96.31 100 ALA A N 1
ATOM 820 C CA . ALA A 1 100 ? 0.281 -6.861 12.306 1.00 96.31 100 ALA A CA 1
ATOM 821 C C . ALA A 1 100 ? 0.721 -5.387 12.344 1.00 96.31 100 ALA A C 1
ATOM 823 O O . ALA A 1 100 ? 1.920 -5.121 12.438 1.00 96.31 100 ALA A O 1
ATOM 824 N N . LYS A 1 101 ? -0.228 -4.444 12.224 1.00 97.12 101 LYS A N 1
ATOM 825 C CA . LYS A 1 101 ? -0.002 -2.996 12.067 1.00 97.12 101 LYS A CA 1
ATOM 826 C C . LYS A 1 101 ? 1.035 -2.681 10.991 1.00 97.12 101 LYS A C 1
ATOM 828 O O . LYS A 1 101 ? 1.937 -1.870 11.190 1.00 97.12 101 LYS A O 1
ATOM 833 N N . THR A 1 102 ? 0.918 -3.332 9.840 1.00 97.94 102 THR A N 1
ATOM 834 C CA . THR A 1 102 ? 1.889 -3.214 8.746 1.00 97.94 102 THR A CA 1
ATOM 835 C C . THR A 1 102 ? 1.246 -2.726 7.467 1.00 97.94 102 THR A C 1
ATOM 837 O O . THR A 1 102 ? 0.055 -2.910 7.225 1.00 97.94 102 THR A O 1
ATOM 840 N N . MET A 1 103 ? 2.071 -2.107 6.635 1.00 97.62 103 MET A N 1
ATOM 841 C CA . MET A 1 103 ? 1.827 -1.991 5.209 1.00 97.62 103 MET A CA 1
ATOM 842 C C . MET A 1 103 ? 2.681 -3.034 4.498 1.00 97.62 103 MET A C 1
ATOM 844 O O . MET A 1 103 ? 3.812 -3.295 4.917 1.00 97.62 103 MET A O 1
ATOM 848 N N . TYR A 1 104 ? 2.150 -3.617 3.430 1.00 97.50 104 TYR A N 1
ATOM 849 C CA . TYR A 1 104 ? 2.897 -4.492 2.543 1.00 97.50 104 TYR A CA 1
ATOM 850 C C . TYR A 1 104 ? 2.751 -4.072 1.086 1.00 97.50 104 TYR A C 1
ATOM 852 O O . TYR A 1 104 ? 1.765 -3.455 0.681 1.00 97.50 104 TYR A O 1
ATOM 860 N N . VAL A 1 105 ? 3.774 -4.424 0.317 1.00 96.25 105 VAL A N 1
ATOM 861 C CA . VAL A 1 105 ? 3.805 -4.341 -1.137 1.00 96.25 105 VAL A CA 1
ATOM 862 C C . VAL A 1 105 ? 4.049 -5.746 -1.643 1.00 96.25 105 VAL A C 1
ATOM 864 O O . VAL A 1 105 ? 5.042 -6.361 -1.255 1.00 96.25 105 VAL A O 1
ATOM 867 N N . ALA A 1 106 ? 3.152 -6.247 -2.478 1.00 94.19 106 ALA A N 1
ATOM 868 C CA . ALA A 1 106 ? 3.257 -7.580 -3.047 1.00 94.19 106 ALA A CA 1
ATOM 869 C C . ALA A 1 106 ? 3.203 -7.522 -4.569 1.00 94.19 106 ALA A C 1
ATOM 871 O O . ALA A 1 106 ? 2.391 -6.796 -5.147 1.00 94.19 106 ALA A O 1
ATOM 872 N N . PHE A 1 107 ? 4.054 -8.329 -5.186 1.00 90.00 107 PHE A N 1
ATOM 873 C CA . PHE A 1 107 ? 4.032 -8.628 -6.606 1.00 90.00 107 PHE A CA 1
ATOM 874 C C . PHE A 1 107 ? 3.669 -10.111 -6.782 1.00 90.00 107 PHE A C 1
ATOM 876 O O . PHE A 1 107 ? 4.084 -10.934 -5.960 1.00 90.00 107 PHE A O 1
ATOM 883 N N . PRO A 1 108 ? 2.842 -10.466 -7.778 1.00 84.56 108 PRO A N 1
ATOM 884 C CA . PRO A 1 108 ? 2.184 -11.771 -7.833 1.00 84.56 108 PRO A CA 1
ATOM 885 C C . PRO A 1 108 ? 3.138 -12.955 -8.030 1.00 84.56 108 PRO A C 1
ATOM 887 O O . PRO A 1 108 ? 2.826 -14.051 -7.566 1.00 84.56 108 PRO A O 1
ATOM 890 N N . 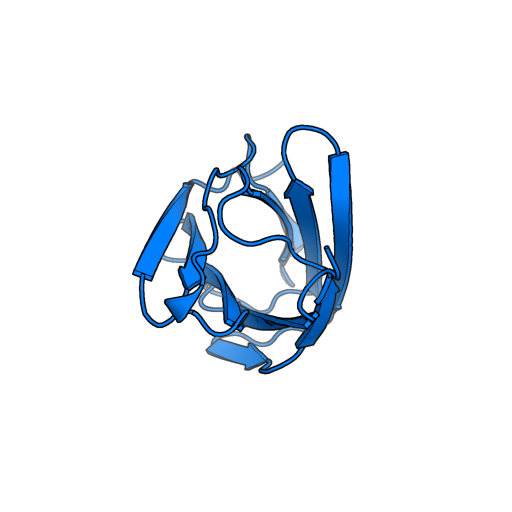SER A 1 109 ? 4.273 -12.753 -8.700 1.00 79.88 109 SER A N 1
ATOM 891 C CA . SER A 1 109 ? 5.184 -13.834 -9.090 1.00 79.88 109 SER A CA 1
ATOM 892 C C . SER A 1 109 ? 6.474 -13.838 -8.269 1.00 79.88 109 SER A C 1
ATOM 894 O O . SER A 1 109 ? 7.062 -14.900 -8.076 1.00 79.88 109 SER A O 1
ATOM 896 N N . SER A 1 110 ? 6.930 -12.676 -7.787 1.00 77.50 110 SER A N 1
ATOM 897 C CA . SER A 1 110 ? 8.280 -12.537 -7.235 1.00 77.50 110 SER A CA 1
ATOM 898 C C . SER A 1 110 ? 8.357 -12.505 -5.707 1.00 77.50 110 SER A C 1
ATOM 900 O O . SER A 1 110 ? 8.980 -13.377 -5.098 1.00 77.50 110 SER A O 1
ATOM 902 N N 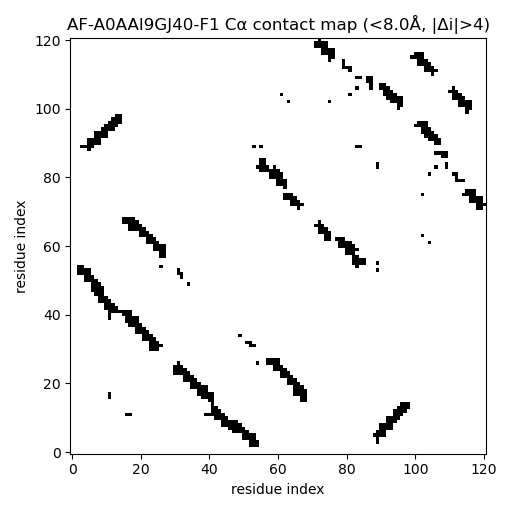. LYS A 1 111 ? 7.802 -11.474 -5.058 1.00 85.12 111 LYS A N 1
ATOM 903 C CA . LYS A 1 111 ? 7.995 -11.236 -3.621 1.00 85.12 111 LYS A CA 1
ATOM 904 C C . LYS A 1 111 ? 6.928 -10.348 -2.996 1.00 85.12 111 LYS A C 1
ATOM 906 O O . LYS A 1 111 ? 6.248 -9.562 -3.651 1.00 85.12 111 LYS A O 1
ATOM 911 N N . SER A 1 112 ? 6.883 -10.422 -1.670 1.00 92.25 112 SER A N 1
ATOM 912 C CA . SER A 1 112 ? 6.162 -9.495 -0.808 1.00 92.25 112 SER A CA 1
ATOM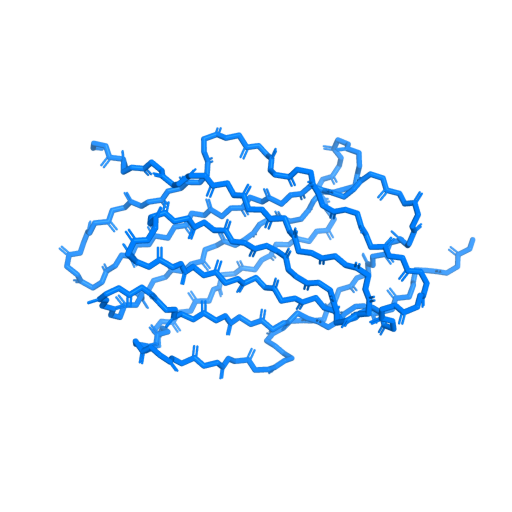 913 C C . SER A 1 112 ? 7.120 -8.889 0.214 1.00 92.25 112 SER A C 1
ATOM 915 O O . SER A 1 112 ? 7.941 -9.593 0.805 1.00 92.25 112 SER A O 1
ATOM 917 N N . CYS A 1 113 ? 7.030 -7.577 0.413 1.00 95.31 113 CYS A N 1
ATOM 918 C CA . CYS A 1 113 ? 7.789 -6.833 1.412 1.00 95.31 113 CYS A CA 1
ATOM 919 C C . CYS A 1 113 ? 6.818 -6.132 2.360 1.00 95.31 113 CYS A C 1
ATOM 921 O O . CYS A 1 113 ? 5.747 -5.704 1.937 1.00 95.31 113 CYS A O 1
ATOM 923 N N . SER A 1 114 ? 7.193 -5.944 3.625 1.00 97.25 114 SER A N 1
ATOM 924 C CA . SER A 1 114 ? 6.348 -5.238 4.591 1.00 97.25 114 SER A CA 1
ATOM 925 C C . SER A 1 114 ? 7.137 -4.307 5.504 1.00 97.25 114 SER A C 1
ATOM 927 O O . SER A 1 114 ? 8.346 -4.453 5.688 1.00 97.25 114 SER A O 1
ATOM 929 N N . ILE A 1 115 ? 6.442 -3.318 6.063 1.00 97.88 115 ILE A N 1
ATOM 930 C CA . ILE A 1 115 ? 6.972 -2.383 7.053 1.00 97.88 115 ILE A CA 1
ATOM 931 C C . ILE A 1 115 ? 5.918 -2.084 8.119 1.00 97.88 115 ILE A C 1
ATOM 933 O O . ILE A 1 115 ? 4.723 -2.011 7.831 1.00 97.88 115 ILE A O 1
ATOM 937 N N . GLN A 1 116 ? 6.372 -1.878 9.353 1.00 98.12 116 GLN A N 1
ATOM 938 C CA . GLN A 1 116 ? 5.527 -1.428 10.457 1.00 98.12 116 GLN A CA 1
ATOM 939 C C . GLN A 1 116 ? 4.994 -0.011 10.209 1.00 98.12 116 GLN A C 1
ATOM 941 O O . GLN A 1 116 ? 5.719 0.878 9.749 1.00 98.12 116 GLN A O 1
ATOM 946 N N . LEU A 1 117 ? 3.722 0.192 10.536 1.00 98.00 117 LEU A N 1
ATOM 947 C CA . LEU A 1 117 ? 3.050 1.483 10.506 1.00 98.00 117 LEU A CA 1
ATOM 948 C C . LEU A 1 117 ? 3.138 2.145 11.876 1.00 98.00 117 LEU A C 1
ATOM 950 O O . LEU A 1 117 ? 3.013 1.502 12.917 1.00 98.00 117 LEU A O 1
ATOM 954 N N . VAL A 1 118 ? 3.307 3.460 11.865 1.00 97.81 118 VAL A N 1
ATOM 955 C CA . VAL A 1 118 ? 3.359 4.281 13.073 1.00 97.81 118 VAL A CA 1
ATOM 956 C C . VAL A 1 118 ? 2.140 5.187 13.096 1.00 97.81 118 VAL A C 1
ATOM 958 O O . VAL A 1 118 ? 1.740 5.737 12.067 1.00 97.81 118 VAL A O 1
ATOM 961 N N . LYS A 1 119 ? 1.535 5.324 14.276 1.00 96.62 119 LYS A N 1
ATOM 962 C CA . LYS A 1 119 ? 0.434 6.255 14.508 1.00 96.62 119 LYS A CA 1
ATOM 963 C C . LYS A 1 119 ? 1.002 7.668 14.659 1.00 96.62 119 LYS A C 1
ATOM 965 O O . LYS A 1 119 ? 1.965 7.852 15.400 1.00 96.62 119 LYS A O 1
ATOM 970 N N . SER A 1 120 ? 0.429 8.652 13.968 1.00 89.25 120 SER A N 1
ATOM 971 C CA . SER A 1 120 ? 0.733 10.059 14.256 1.00 89.25 120 SER A CA 1
ATOM 972 C C . SER A 1 120 ? 0.042 10.459 15.553 1.00 89.25 120 SER A C 1
ATOM 974 O O . SER A 1 120 ? -1.133 10.132 15.745 1.00 89.25 120 SER A O 1
ATOM 976 N N . ASN A 1 121 ? 0.781 11.156 16.415 1.00 69.50 121 ASN A N 1
ATOM 977 C CA . ASN A 1 121 ? 0.188 11.911 17.518 1.00 69.50 121 ASN A CA 1
ATOM 978 C C . ASN A 1 121 ? -0.610 13.097 16.978 1.00 69.50 121 ASN A C 1
ATOM 980 O O . ASN A 1 121 ? -0.270 13.560 15.859 1.00 69.50 121 ASN A O 1
#

Mean predicted aligned error: 3.95 Å

Radius of gyration: 13.59 Å; Cα contacts (8 Å, |Δi|>4): 317; chains: 1; bounding box: 30×26×40 Å

Nearest PDB structures (foldseek):
  1w16-assembly1_A  TM=4.905E-01  e=4.092E-01  Rattus norvegicus
  8cml-assembly1_E  TM=4.304E-01  e=1.231E+00  Homo sapiens
  2qki-assembly1_A  TM=3.711E-01  e=1.297E+00  Homo sapiens
  8d82-assembly1_A  TM=3.549E-01  e=2.847E+00  Homo sapiens
  8uh2-assembly1_A  TM=3.472E-01  e=2.847E+00  Homo sapiens

Solvent-accessible surface area (backbone atoms only — not comparable to full-atom values): 6440 Å² total; per-residue (Å²): 134,85,60,50,72,23,36,31,26,41,35,32,49,33,90,50,40,30,44,33,38,38,44,39,37,23,49,73,90,44,78,66,48,69,55,77,47,66,68,45,42,54,71,36,70,41,74,67,69,44,76,46,64,47,65,59,82,39,60,22,29,38,37,45,37,35,31,33,71,91,66,53,38,37,29,42,86,57,71,44,72,57,63,51,51,81,80,28,71,46,39,38,34,45,34,34,36,42,88,79,38,27,38,36,45,36,34,86,67,78,52,73,40,74,44,65,48,41,72,61,131

Secondary structure (DSSP, 8-state):
-PPPEEEEEEEEESSS-EEEEEEEEEETTEEEEEEEEEEE-TT-EEEEEEEEE--TTS-EEEEEEEEETT--EEE-SS-EE----GGGTTEEEEEEETTTTEEEEE-SSS-EEEEE-EE--

pLDDT: mean 92.17, std 9.17, range [51.28, 98.56]

Organism: Providencia stuartii (NCBI:txid588)